Protein AF-D6TVE9-F1 (afdb_monomer_lite)

Structure (mmCIF, N/CA/C/O backbone):
data_AF-D6TVE9-F1
#
_entry.id   AF-D6TVE9-F1
#
loop_
_atom_site.group_PDB
_atom_site.id
_atom_site.type_symbol
_atom_site.label_atom_id
_atom_site.label_alt_id
_atom_site.label_comp_id
_atom_site.label_asym_id
_atom_site.label_entity_id
_atom_site.label_seq_id
_atom_site.pdbx_PDB_ins_code
_atom_site.Cartn_x
_atom_site.Cartn_y
_atom_site.Cartn_z
_atom_site.occupancy
_atom_site.B_iso_or_equiv
_atom_site.auth_seq_id
_atom_site.auth_comp_id
_atom_site.auth_asym_id
_atom_site.auth_atom_id
_atom_site.pdbx_PDB_model_num
ATOM 1 N N . MET A 1 1 ? 10.775 -7.060 -16.047 1.00 85.94 1 MET A N 1
ATOM 2 C CA . MET A 1 1 ? 9.434 -6.921 -15.434 1.00 85.94 1 MET A CA 1
ATOM 3 C C . MET A 1 1 ? 8.761 -5.699 -16.033 1.00 85.94 1 MET A C 1
ATOM 5 O O . MET A 1 1 ? 9.420 -4.671 -16.132 1.00 85.94 1 MET A O 1
ATOM 9 N N . ASN A 1 2 ? 7.497 -5.790 -16.444 1.00 95.25 2 ASN A N 1
ATOM 10 C CA . ASN A 1 2 ? 6.764 -4.606 -16.903 1.00 95.25 2 ASN A CA 1
ATOM 11 C C . ASN A 1 2 ? 6.431 -3.714 -15.708 1.00 95.25 2 ASN A C 1
ATOM 13 O O . ASN A 1 2 ? 6.221 -4.209 -14.601 1.00 95.25 2 ASN A O 1
ATOM 17 N N . CYS A 1 3 ? 6.412 -2.399 -15.909 1.00 96.56 3 CYS A N 1
ATOM 18 C CA . CYS A 1 3 ? 6.091 -1.479 -14.829 1.00 96.56 3 CYS A CA 1
ATOM 19 C C . CYS A 1 3 ? 4.654 -1.724 -14.333 1.00 96.56 3 CYS A C 1
ATOM 21 O O . CYS A 1 3 ? 3.732 -1.611 -15.134 1.00 96.56 3 CYS A O 1
ATOM 23 N N . PRO A 1 4 ? 4.425 -1.973 -13.035 1.00 95.62 4 PRO A N 1
ATOM 24 C CA . PRO A 1 4 ? 3.077 -2.212 -12.514 1.00 95.62 4 PRO A CA 1
ATOM 25 C C . PRO A 1 4 ? 2.167 -0.975 -12.601 1.00 95.62 4 PRO A C 1
ATOM 27 O O . PRO A 1 4 ? 0.953 -1.109 -12.610 1.00 95.62 4 PRO A O 1
ATOM 30 N N . HIS A 1 5 ? 2.741 0.229 -12.708 1.00 95.50 5 HIS A N 1
ATOM 31 C CA . HIS A 1 5 ? 1.980 1.478 -12.780 1.00 95.50 5 HIS A CA 1
ATOM 32 C C . HIS A 1 5 ? 1.537 1.852 -14.204 1.00 95.50 5 HIS A C 1
ATOM 34 O O . HIS A 1 5 ? 0.456 2.396 -14.390 1.00 95.50 5 HIS A O 1
ATOM 40 N N . CYS A 1 6 ? 2.385 1.652 -15.219 1.00 96.44 6 CYS A N 1
ATOM 41 C CA . CYS A 1 6 ? 2.093 2.085 -16.598 1.00 96.44 6 CYS A CA 1
ATOM 42 C C . CYS A 1 6 ? 2.266 0.985 -17.650 1.00 96.44 6 CYS A C 1
ATOM 44 O O . CYS A 1 6 ? 2.230 1.275 -18.842 1.00 96.44 6 CYS A O 1
ATOM 46 N N . LEU A 1 7 ? 2.525 -0.254 -17.226 1.00 96.38 7 LEU A N 1
ATOM 47 C CA . LEU A 1 7 ? 2.723 -1.445 -18.061 1.00 96.38 7 LEU A CA 1
ATOM 48 C C . LEU A 1 7 ? 3.909 -1.383 -19.039 1.00 96.38 7 LEU A C 1
ATOM 50 O O . LEU A 1 7 ? 4.170 -2.350 -19.750 1.00 96.38 7 LEU A O 1
ATOM 54 N N . SER A 1 8 ? 4.683 -0.294 -19.037 1.00 96.69 8 SER A N 1
ATOM 55 C CA . SER A 1 8 ? 5.853 -0.134 -19.901 1.00 96.69 8 SER A CA 1
ATOM 56 C C . SER A 1 8 ? 6.899 -1.234 -19.648 1.00 96.69 8 SER A C 1
ATOM 58 O O . SER A 1 8 ? 7.254 -1.470 -18.485 1.00 96.69 8 SER A O 1
ATOM 60 N N . PRO A 1 9 ? 7.455 -1.860 -20.703 1.00 96.31 9 PRO A N 1
ATOM 61 C CA . PRO A 1 9 ? 8.537 -2.837 -20.572 1.00 96.31 9 PRO A CA 1
ATOM 62 C C . PRO A 1 9 ? 9.889 -2.182 -20.243 1.00 96.31 9 PRO A C 1
ATOM 64 O O . PRO A 1 9 ? 10.825 -2.862 -19.830 1.00 96.31 9 PRO A O 1
ATOM 67 N N . SER A 1 10 ? 9.998 -0.858 -20.393 1.00 97.00 10 SER A N 1
ATOM 68 C CA . SER A 1 10 ? 11.233 -0.089 -20.223 1.00 97.00 10 SER A CA 1
ATOM 69 C C . SER A 1 10 ? 11.576 0.112 -18.744 1.00 97.00 10 SER A C 1
ATOM 71 O O . SER A 1 10 ? 11.399 1.199 -18.183 1.00 97.00 10 SER A O 1
ATOM 73 N N . THR A 1 11 ? 12.051 -0.944 -18.087 1.00 97.38 11 THR A N 1
ATOM 74 C CA . THR A 1 11 ? 12.419 -0.944 -16.666 1.00 97.38 11 THR A CA 1
ATOM 75 C C . THR A 1 11 ? 13.899 -1.272 -16.486 1.00 97.38 11 THR A C 1
ATOM 77 O O . THR A 1 11 ? 14.472 -2.078 -17.214 1.00 97.38 11 THR A O 1
ATOM 80 N N . LYS A 1 12 ? 14.546 -0.599 -15.529 1.00 97.56 12 LYS A N 1
ATOM 81 C CA . LYS A 1 12 ? 15.972 -0.759 -15.224 1.00 97.56 12 LYS A CA 1
ATOM 82 C C . LYS A 1 12 ? 16.155 -1.281 -13.805 1.00 97.56 12 LYS A C 1
ATOM 84 O O . LYS A 1 12 ? 15.732 -0.621 -12.851 1.00 97.56 12 LYS A O 1
ATOM 89 N N . GLU A 1 13 ? 16.825 -2.420 -13.671 1.00 97.19 13 GLU A N 1
ATOM 90 C CA . GLU A 1 13 ? 17.257 -2.947 -12.374 1.00 97.19 13 GLU A CA 1
ATOM 91 C C . GLU A 1 13 ? 18.255 -1.983 -11.707 1.00 97.19 13 GLU A C 1
ATOM 93 O O . GLU A 1 13 ? 19.122 -1.390 -12.359 1.00 97.19 13 GLU A O 1
ATOM 98 N N . GLN A 1 14 ? 18.090 -1.770 -10.406 1.00 96.38 14 GLN A N 1
ATOM 99 C CA . GLN A 1 14 ? 18.956 -0.927 -9.592 1.00 96.38 14 GLN A CA 1
ATOM 100 C C . GLN A 1 14 ? 20.097 -1.754 -8.999 1.00 96.38 14 GLN A C 1
ATOM 102 O O . GLN A 1 14 ? 19.943 -2.935 -8.713 1.00 96.38 14 GLN A O 1
ATOM 107 N N . ARG A 1 15 ? 21.248 -1.111 -8.764 1.00 96.25 15 ARG A N 1
ATOM 108 C CA . ARG A 1 15 ? 22.403 -1.767 -8.122 1.00 96.25 15 ARG A CA 1
ATOM 109 C C . ARG A 1 15 ? 22.105 -2.193 -6.683 1.00 96.25 15 ARG A C 1
ATOM 111 O O . ARG A 1 15 ? 22.649 -3.180 -6.206 1.00 96.25 15 ARG A O 1
ATOM 118 N N . GLN A 1 16 ? 21.279 -1.413 -5.989 1.00 93.81 16 GLN A N 1
ATOM 119 C CA . GLN A 1 16 ? 20.876 -1.694 -4.618 1.00 93.81 16 GLN A CA 1
ATOM 120 C C . GLN A 1 16 ? 19.756 -2.732 -4.596 1.00 93.81 16 GLN A C 1
ATOM 122 O O . GLN A 1 16 ? 18.839 -2.698 -5.419 1.00 93.81 16 GLN A O 1
ATOM 127 N N . LYS A 1 17 ? 19.821 -3.616 -3.604 1.00 95.69 17 LYS A N 1
ATOM 128 C CA . LYS A 1 17 ? 18.748 -4.545 -3.259 1.00 95.69 17 LYS A CA 1
ATOM 129 C C . LYS A 1 17 ? 17.988 -4.029 -2.044 1.00 95.69 17 LYS A C 1
ATOM 131 O O . LYS A 1 17 ? 18.476 -3.190 -1.290 1.00 95.69 17 LYS A O 1
ATOM 136 N N . THR A 1 18 ? 16.784 -4.547 -1.859 1.00 93.50 18 THR A N 1
ATOM 137 C CA . THR A 1 18 ? 16.026 -4.350 -0.621 1.00 93.50 18 THR A CA 1
ATOM 138 C C . THR A 1 18 ? 16.769 -4.979 0.563 1.00 93.50 18 THR A C 1
ATOM 140 O O . THR A 1 18 ? 17.596 -5.870 0.384 1.00 93.50 18 THR A O 1
ATOM 143 N N . ILE A 1 19 ? 16.426 -4.577 1.785 1.00 91.62 19 ILE A N 1
ATOM 144 C CA . ILE A 1 19 ? 16.948 -5.179 3.028 1.00 91.62 19 ILE A CA 1
ATOM 145 C C . ILE A 1 19 ? 16.663 -6.684 3.159 1.00 91.62 19 ILE A C 1
ATOM 147 O O . ILE A 1 19 ? 17.388 -7.381 3.856 1.00 91.62 19 ILE A O 1
ATOM 151 N N . LEU A 1 20 ? 15.639 -7.194 2.467 1.00 91.19 20 LEU A N 1
ATOM 152 C CA . LEU A 1 20 ? 15.319 -8.623 2.392 1.00 91.19 20 LEU A CA 1
ATOM 153 C C . LEU A 1 20 ? 16.003 -9.328 1.201 1.00 91.19 20 LEU A C 1
ATOM 155 O O . LEU A 1 20 ? 15.738 -10.496 0.944 1.00 91.19 20 LEU A O 1
ATOM 159 N N . GLY A 1 21 ? 16.849 -8.628 0.440 1.00 94.50 21 GLY A N 1
ATOM 160 C CA . GLY A 1 21 ? 17.615 -9.190 -0.676 1.00 94.50 21 GLY A CA 1
ATOM 161 C C . GLY A 1 21 ? 16.921 -9.177 -2.045 1.00 94.50 21 GLY A C 1
ATOM 162 O O . GLY A 1 21 ? 17.545 -9.568 -3.031 1.00 94.50 21 GLY A O 1
ATOM 163 N N . TYR A 1 22 ? 15.683 -8.686 -2.143 1.00 95.12 22 TYR A N 1
ATOM 164 C CA . TYR A 1 22 ? 14.955 -8.571 -3.417 1.00 95.12 22 TYR A CA 1
ATOM 165 C C . TYR A 1 22 ? 15.521 -7.495 -4.347 1.00 95.12 22 TYR A C 1
ATOM 167 O O . TYR A 1 22 ? 16.009 -6.453 -3.888 1.00 95.12 22 TYR A O 1
ATOM 175 N N . ARG A 1 23 ? 15.401 -7.728 -5.656 1.00 96.25 23 ARG A N 1
ATOM 176 C CA . ARG A 1 23 ? 15.769 -6.779 -6.716 1.00 96.25 23 ARG A CA 1
ATOM 177 C C . ARG A 1 23 ? 14.809 -5.595 -6.765 1.00 96.25 23 ARG A C 1
ATOM 179 O O . ARG A 1 23 ? 13.601 -5.740 -6.568 1.00 96.25 23 ARG A O 1
ATOM 186 N N . ILE A 1 24 ? 15.361 -4.425 -7.072 1.00 96.50 24 ILE A N 1
ATOM 187 C CA . ILE A 1 24 ? 14.620 -3.173 -7.235 1.00 96.50 24 ILE A CA 1
ATOM 188 C C . ILE A 1 24 ? 14.700 -2.749 -8.699 1.00 96.50 24 ILE A C 1
ATOM 190 O O . ILE A 1 24 ? 15.761 -2.803 -9.315 1.00 96.50 24 ILE A O 1
ATOM 194 N N . PHE A 1 25 ? 13.595 -2.265 -9.246 1.00 97.31 25 PHE A N 1
ATOM 195 C CA . PHE A 1 25 ? 13.474 -1.777 -10.611 1.00 97.31 25 PHE A CA 1
ATOM 196 C C . PHE A 1 25 ? 12.954 -0.344 -10.611 1.00 97.31 25 PHE A C 1
ATOM 198 O O . PHE A 1 25 ? 12.132 0.044 -9.782 1.00 97.31 25 PHE A O 1
ATOM 205 N N . ARG A 1 26 ? 13.411 0.448 -11.581 1.00 97.06 26 ARG A N 1
ATOM 206 C CA . ARG A 1 26 ? 12.880 1.782 -11.868 1.00 97.06 26 ARG A CA 1
ATOM 207 C C . ARG A 1 26 ? 12.361 1.820 -13.296 1.00 97.06 26 ARG A C 1
ATOM 209 O O . ARG A 1 26 ? 13.099 1.503 -14.229 1.00 97.06 26 ARG A O 1
ATOM 216 N N . CYS A 1 27 ? 11.110 2.222 -13.482 1.00 97.69 27 CYS A N 1
ATOM 217 C CA . CYS A 1 27 ? 10.560 2.453 -14.812 1.00 97.69 27 CYS A CA 1
ATOM 218 C C . CYS A 1 27 ? 11.200 3.694 -15.439 1.00 97.69 27 CYS A C 1
ATOM 220 O O . CYS A 1 27 ? 11.291 4.746 -14.809 1.00 97.69 27 CYS A O 1
ATOM 222 N N . LEU A 1 28 ? 11.629 3.599 -16.692 1.00 97.19 28 LEU A N 1
ATOM 223 C CA . LEU A 1 28 ? 12.217 4.729 -17.403 1.00 97.19 28 LEU A CA 1
ATOM 224 C C . LEU A 1 28 ? 11.150 5.693 -17.942 1.00 97.19 28 LEU A C 1
ATOM 226 O O . LEU A 1 28 ? 11.451 6.882 -18.053 1.00 97.19 28 LEU A O 1
ATOM 230 N N . ALA A 1 29 ? 9.924 5.211 -18.185 1.00 97.00 29 ALA A N 1
ATOM 231 C CA . ALA A 1 29 ? 8.795 6.007 -18.668 1.00 97.00 29 ALA A CA 1
ATOM 232 C C . ALA A 1 29 ? 8.140 6.842 -17.552 1.00 97.00 29 ALA A C 1
ATOM 234 O O . ALA A 1 29 ? 8.174 8.065 -17.609 1.00 97.00 29 ALA A O 1
ATOM 235 N N . CYS A 1 30 ? 7.610 6.208 -16.498 1.00 96.56 30 CYS A N 1
ATOM 236 C CA . CYS A 1 30 ? 6.899 6.909 -15.414 1.00 96.56 30 CYS A CA 1
ATOM 237 C C . CYS A 1 30 ? 7.748 7.163 -14.156 1.00 96.56 30 CYS A C 1
ATOM 239 O O . CYS A 1 30 ? 7.244 7.676 -13.164 1.00 96.56 30 C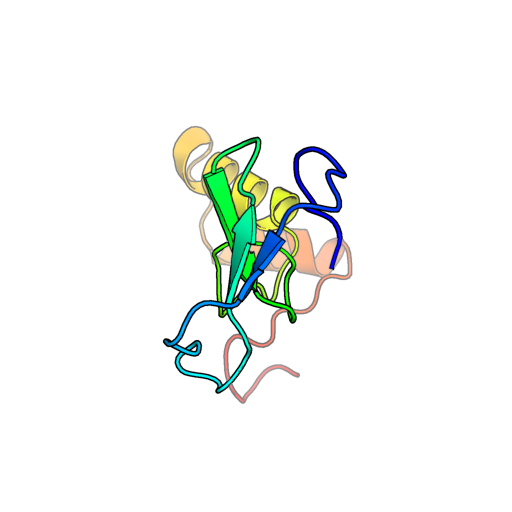YS A O 1
ATOM 241 N N . LYS A 1 31 ? 9.030 6.769 -14.158 1.00 96.31 31 LYS A N 1
ATOM 242 C CA . LYS A 1 31 ? 9.969 6.897 -13.021 1.00 96.31 31 LYS A CA 1
ATOM 243 C C . LYS A 1 31 ? 9.589 6.124 -11.750 1.00 96.31 31 LYS A C 1
ATOM 245 O O . LYS A 1 31 ? 10.345 6.206 -10.782 1.00 96.31 31 LYS A O 1
ATOM 250 N N . HIS A 1 32 ? 8.511 5.336 -11.776 1.00 95.50 32 HIS A N 1
ATOM 251 C CA . HIS A 1 32 ? 8.054 4.514 -10.656 1.00 95.50 32 HIS A CA 1
ATOM 252 C C . HIS A 1 32 ? 9.119 3.497 -10.226 1.00 95.50 32 HIS A C 1
ATOM 254 O O . HIS A 1 32 ? 9.722 2.826 -11.069 1.00 95.50 32 HIS A O 1
ATOM 260 N N . LEU A 1 33 ? 9.340 3.397 -8.916 1.00 95.94 33 LEU A N 1
ATOM 261 C CA . LEU A 1 33 ? 10.249 2.444 -8.287 1.00 95.94 33 LEU A CA 1
ATOM 262 C C . LEU A 1 33 ? 9.432 1.284 -7.718 1.00 95.94 33 LEU A C 1
ATOM 264 O O . LEU A 1 33 ? 8.421 1.517 -7.067 1.00 95.94 33 LEU A O 1
ATOM 268 N N . PHE A 1 34 ? 9.858 0.050 -7.943 1.00 95.75 34 PHE A N 1
ATOM 269 C CA . PHE A 1 34 ? 9.160 -1.129 -7.439 1.00 95.75 34 PHE A CA 1
ATOM 270 C C . PHE A 1 34 ? 10.139 -2.286 -7.257 1.00 95.75 34 PHE A C 1
ATOM 272 O O . PHE A 1 34 ? 11.180 -2.325 -7.910 1.00 95.75 34 PHE A O 1
ATOM 279 N N . ASN A 1 35 ? 9.833 -3.225 -6.369 1.00 95.00 35 ASN A N 1
ATOM 280 C CA . ASN A 1 35 ? 10.617 -4.451 -6.208 1.00 95.00 35 ASN A CA 1
ATOM 281 C C . ASN A 1 35 ? 9.897 -5.669 -6.814 1.00 95.00 35 ASN A C 1
ATOM 283 O O . ASN A 1 35 ? 8.696 -5.621 -7.084 1.00 95.00 35 ASN A O 1
ATOM 287 N N . GLU A 1 36 ? 10.635 -6.761 -7.027 1.00 93.69 36 GLU A N 1
ATOM 288 C CA . GLU A 1 36 ? 10.085 -8.010 -7.593 1.00 93.69 36 GLU A CA 1
ATOM 289 C C . GLU A 1 36 ? 9.079 -8.727 -6.684 1.00 93.69 36 GLU A C 1
ATOM 291 O O . GLU A 1 36 ? 8.284 -9.520 -7.177 1.00 93.69 36 GLU A O 1
ATOM 296 N N . ARG A 1 37 ? 9.095 -8.462 -5.371 1.00 92.88 37 ARG A N 1
ATOM 297 C CA . ARG A 1 37 ? 8.237 -9.162 -4.406 1.00 92.88 37 ARG A CA 1
ATOM 298 C C . ARG A 1 37 ? 6.822 -8.600 -4.382 1.00 92.88 37 ARG A C 1
ATOM 300 O O . ARG A 1 37 ? 5.858 -9.353 -4.426 1.00 92.88 37 ARG A O 1
ATOM 307 N N . THR A 1 38 ? 6.696 -7.286 -4.226 1.00 91.88 38 THR A N 1
ATOM 308 C CA . THR A 1 38 ? 5.407 -6.616 -3.998 1.00 91.88 38 THR A CA 1
ATOM 309 C C . THR A 1 38 ? 4.942 -5.820 -5.197 1.00 91.88 38 THR A C 1
ATOM 311 O O . THR A 1 38 ? 3.810 -5.355 -5.195 1.00 91.88 38 THR A O 1
ATOM 314 N N . SER A 1 39 ? 5.789 -5.619 -6.211 1.00 92.94 39 SER A N 1
ATOM 315 C CA . SER A 1 39 ? 5.501 -4.686 -7.306 1.00 92.94 39 SER A CA 1
ATOM 316 C C . SER A 1 39 ? 5.226 -3.252 -6.821 1.00 92.94 39 SER A C 1
ATOM 318 O O . SER A 1 39 ? 4.638 -2.450 -7.537 1.00 92.94 39 SER A O 1
ATOM 320 N N . THR A 1 40 ? 5.678 -2.903 -5.614 1.00 91.12 40 THR A N 1
ATOM 321 C CA . THR A 1 40 ? 5.572 -1.557 -5.033 1.00 91.12 40 THR A CA 1
ATOM 322 C C . THR A 1 40 ? 6.943 -1.104 -4.522 1.00 91.12 40 THR A C 1
ATOM 324 O O . THR A 1 40 ? 7.865 -1.924 -4.432 1.00 91.12 40 THR A O 1
ATOM 327 N N . PRO A 1 41 ? 7.114 0.175 -4.143 1.00 90.19 41 PRO A N 1
ATOM 328 C CA . PRO A 1 41 ? 8.314 0.617 -3.435 1.00 90.19 41 PRO A CA 1
ATOM 329 C C . PRO A 1 41 ? 8.515 -0.046 -2.058 1.00 90.19 41 PRO A C 1
ATOM 331 O O . PRO A 1 41 ? 9.604 0.046 -1.494 1.00 90.19 41 PRO A O 1
ATOM 334 N N . PHE A 1 42 ? 7.484 -0.677 -1.482 1.00 89.56 42 PHE A N 1
ATOM 335 C CA . PHE A 1 42 ? 7.493 -1.146 -0.097 1.00 89.56 42 PHE A CA 1
ATOM 336 C C . PHE A 1 42 ? 8.011 -2.584 0.039 1.00 89.56 42 PHE A C 1
ATOM 338 O O . PHE A 1 42 ? 7.593 -3.499 -0.677 1.00 89.56 42 PHE A O 1
ATOM 345 N N . ASN A 1 43 ? 8.898 -2.791 1.019 1.00 84.81 43 ASN A N 1
ATOM 346 C CA . ASN A 1 43 ? 9.552 -4.080 1.277 1.00 84.81 43 ASN A CA 1
ATOM 347 C C . ASN A 1 43 ? 8.802 -4.993 2.244 1.00 84.81 43 ASN A C 1
ATOM 349 O O . ASN A 1 43 ? 9.077 -6.188 2.238 1.00 84.81 43 ASN A O 1
ATOM 353 N N . TYR A 1 44 ? 7.849 -4.471 3.021 1.00 82.19 44 TYR A N 1
ATOM 354 C CA . TYR A 1 44 ? 7.081 -5.201 4.043 1.00 82.19 44 TYR A CA 1
ATOM 355 C C . TYR A 1 44 ? 5.568 -5.049 3.849 1.00 82.19 44 TYR A C 1
ATOM 357 O O . TYR A 1 44 ? 4.822 -4.805 4.789 1.00 82.19 44 TYR A O 1
ATOM 365 N N . LEU A 1 45 ? 5.100 -5.160 2.604 1.00 83.00 45 LEU A N 1
ATOM 366 C CA . LEU A 1 45 ? 3.669 -5.284 2.349 1.00 83.00 45 LEU A CA 1
ATOM 367 C C . LEU A 1 45 ? 3.238 -6.721 2.685 1.00 83.00 45 LEU A C 1
ATOM 369 O O . LEU A 1 45 ? 3.548 -7.643 1.926 1.00 83.00 45 LEU A O 1
ATOM 373 N N . GLU A 1 46 ? 2.649 -6.894 3.868 1.00 82.25 46 GLU A N 1
ATOM 374 C CA . GLU A 1 46 ? 2.023 -8.142 4.342 1.00 82.25 46 GLU A CA 1
ATOM 375 C C . GLU A 1 46 ? 0.512 -8.130 4.104 1.00 82.25 46 GLU A C 1
ATOM 377 O O . GLU A 1 46 ? -0.066 -9.136 3.706 1.00 82.25 46 GLU A O 1
ATOM 382 N N . TYR A 1 47 ? -0.112 -6.967 4.298 1.00 83.12 47 TYR A N 1
ATOM 383 C CA . TYR A 1 47 ? -1.549 -6.776 4.152 1.00 83.12 47 TYR A CA 1
ATOM 384 C C . TYR A 1 47 ? -1.873 -5.949 2.898 1.00 83.12 47 TYR A C 1
ATOM 386 O O . TYR A 1 47 ? -1.103 -5.046 2.546 1.00 83.12 47 TYR A O 1
ATOM 394 N N . PRO A 1 48 ? -3.016 -6.217 2.239 1.00 84.94 48 PRO A N 1
ATOM 395 C CA . PRO A 1 48 ? -3.552 -5.377 1.175 1.00 84.94 48 PRO A CA 1
ATOM 396 C C . PRO A 1 48 ? -3.643 -3.894 1.572 1.00 84.94 48 PRO A C 1
ATOM 398 O O . PRO A 1 48 ? -3.995 -3.546 2.702 1.00 84.94 48 PRO A O 1
ATOM 401 N N . THR A 1 49 ? -3.298 -3.000 0.642 1.00 86.00 49 THR A N 1
ATOM 402 C CA . THR A 1 49 ? -3.222 -1.553 0.905 1.00 86.00 49 THR A CA 1
ATOM 403 C C . THR A 1 49 ? -4.572 -0.952 1.290 1.00 86.00 49 THR A C 1
ATOM 405 O O . THR A 1 49 ? -4.629 -0.084 2.156 1.00 86.00 49 THR A O 1
ATOM 408 N N . ASP A 1 50 ? -5.657 -1.424 0.688 1.00 89.31 50 ASP A N 1
ATOM 409 C CA . ASP A 1 50 ? -7.032 -1.030 1.001 1.00 89.31 50 ASP A CA 1
ATOM 410 C C . ASP A 1 50 ? -7.401 -1.319 2.464 1.00 89.31 50 ASP A C 1
ATOM 412 O O . ASP A 1 50 ? -7.984 -0.459 3.126 1.00 89.31 50 ASP A O 1
ATOM 416 N N . ILE A 1 51 ? -6.976 -2.461 3.010 1.00 89.38 51 ILE A N 1
ATOM 417 C CA . ILE A 1 51 ? -7.190 -2.804 4.425 1.00 89.38 51 ILE A CA 1
ATOM 418 C C . ILE A 1 51 ? -6.425 -1.852 5.340 1.00 89.38 51 ILE A C 1
ATOM 420 O O . ILE A 1 51 ? -6.987 -1.337 6.307 1.00 89.38 51 ILE A O 1
ATOM 424 N N . VAL A 1 52 ? -5.158 -1.572 5.022 1.00 88.62 52 VAL A N 1
ATOM 425 C CA . VAL A 1 52 ? -4.340 -0.629 5.801 1.00 88.62 52 VAL A CA 1
ATOM 426 C C . VAL A 1 52 ? -4.965 0.769 5.783 1.00 88.62 52 VAL A C 1
ATOM 428 O O . VAL A 1 52 ? -5.073 1.410 6.830 1.00 88.62 52 VAL A O 1
ATOM 431 N N . LEU A 1 53 ? -5.422 1.238 4.620 1.00 92.44 53 LEU A N 1
ATOM 432 C CA . LEU A 1 53 ? -6.074 2.542 4.488 1.00 92.44 53 LEU A CA 1
ATOM 433 C C . LEU A 1 53 ? -7.403 2.604 5.250 1.00 92.44 53 LEU A C 1
ATOM 435 O O . LEU A 1 53 ? -7.689 3.628 5.873 1.00 92.44 53 LEU A O 1
ATOM 439 N N . LEU A 1 54 ? -8.182 1.520 5.265 1.00 92.75 54 LEU A N 1
ATOM 440 C CA . LEU A 1 54 ? -9.426 1.438 6.032 1.00 92.75 54 LEU A CA 1
ATOM 441 C C . LEU A 1 54 ? -9.170 1.527 7.545 1.00 92.75 54 LEU A C 1
ATOM 443 O O . LEU A 1 54 ? -9.832 2.305 8.232 1.00 92.75 54 LEU A O 1
ATOM 447 N N . VAL A 1 55 ? -8.161 0.806 8.049 1.00 92.38 55 VAL A N 1
ATOM 448 C CA . VAL A 1 55 ? -7.709 0.887 9.453 1.00 92.38 55 VAL A CA 1
ATOM 449 C C . VAL A 1 55 ? -7.308 2.321 9.814 1.00 92.38 55 VAL A C 1
ATOM 451 O O . VAL A 1 55 ? -7.721 2.847 10.850 1.00 92.38 55 VAL A O 1
ATOM 454 N N . VAL A 1 56 ? -6.520 2.983 8.956 1.00 94.25 56 VAL A N 1
ATOM 455 C CA . VAL A 1 56 ? -6.091 4.376 9.169 1.00 94.25 56 VAL A CA 1
ATOM 456 C C . VAL A 1 56 ? -7.292 5.323 9.186 1.00 94.25 56 VAL A C 1
ATOM 458 O O . VAL A 1 56 ? -7.406 6.141 10.101 1.00 94.25 56 VAL A O 1
ATOM 461 N N . LEU A 1 57 ? -8.214 5.192 8.227 1.00 96.25 57 LEU A N 1
ATOM 462 C CA . LEU A 1 57 ? -9.434 5.997 8.172 1.00 96.25 57 LEU A CA 1
ATOM 463 C C . LEU A 1 57 ? -10.250 5.847 9.459 1.00 96.25 57 LEU A C 1
ATOM 465 O O . LEU A 1 57 ? -10.659 6.849 10.045 1.00 96.25 57 LEU A O 1
ATOM 469 N N . TRP A 1 58 ? -10.465 4.619 9.926 1.00 95.75 58 TRP A N 1
ATOM 470 C CA . TRP A 1 58 ? -11.266 4.361 11.120 1.00 95.75 58 TRP A CA 1
ATOM 471 C C . TRP A 1 58 ? -10.631 4.870 12.409 1.00 95.75 58 TRP A C 1
ATOM 473 O O . TRP A 1 58 ? -11.322 5.481 13.230 1.00 95.75 58 TRP A O 1
ATOM 483 N N . ARG A 1 59 ? -9.310 4.743 12.544 1.00 95.06 59 ARG A N 1
ATOM 484 C CA . ARG A 1 59 ? -8.565 5.326 13.670 1.00 95.06 59 ARG A CA 1
ATOM 485 C C . ARG A 1 59 ? -8.617 6.843 13.689 1.00 95.06 59 ARG A C 1
ATOM 487 O O . ARG A 1 59 ? -8.793 7.426 14.753 1.00 95.06 59 ARG A O 1
ATOM 494 N N . LEU A 1 60 ? -8.453 7.489 12.537 1.00 95.81 60 LEU A N 1
ATOM 495 C CA . LEU A 1 60 ? -8.348 8.948 12.481 1.00 95.81 60 LEU A CA 1
ATOM 496 C C . LEU A 1 60 ? -9.715 9.636 12.478 1.00 95.81 60 LEU A C 1
ATOM 498 O O . LEU A 1 60 ? -9.894 10.647 13.155 1.00 95.81 60 LEU A O 1
ATOM 502 N N . ARG A 1 61 ? -10.688 9.102 11.731 1.00 96.94 61 ARG A N 1
ATOM 503 C CA . ARG A 1 61 ? -12.004 9.731 11.561 1.00 96.94 61 ARG A CA 1
ATOM 504 C C . ARG A 1 61 ? -12.984 9.358 12.665 1.00 96.94 61 ARG A C 1
ATOM 506 O O . ARG A 1 61 ? -13.680 10.237 13.163 1.00 96.94 61 ARG A O 1
ATOM 513 N N . TYR A 1 62 ? -13.038 8.078 13.023 1.00 94.75 62 TYR A N 1
ATOM 514 C CA . TYR A 1 62 ? -14.029 7.535 13.959 1.00 94.75 62 TYR A CA 1
ATOM 515 C C . TYR A 1 62 ? -13.438 7.207 15.331 1.00 94.75 62 TYR A C 1
ATOM 517 O O . TYR A 1 62 ? -14.182 6.872 16.245 1.00 94.75 62 TYR A O 1
ATOM 525 N N . LYS A 1 63 ? -12.114 7.358 15.492 1.00 94.12 63 LYS A N 1
ATOM 526 C CA . LYS A 1 63 ? -11.389 7.146 16.754 1.00 94.12 63 LYS A CA 1
ATOM 527 C C . LYS A 1 63 ? -11.576 5.743 17.337 1.00 94.12 63 LYS A C 1
ATOM 529 O O . LYS A 1 63 ? -11.503 5.577 18.551 1.00 94.12 63 LYS A O 1
ATOM 534 N N . LEU A 1 64 ? -11.781 4.739 16.481 1.00 94.06 64 LEU A N 1
ATOM 535 C CA . LEU A 1 64 ? -11.850 3.350 16.928 1.00 94.06 64 LEU A CA 1
ATOM 536 C C . LEU A 1 64 ? -10.513 2.919 17.528 1.00 94.06 64 LEU A C 1
ATOM 538 O O . LEU A 1 64 ? -9.435 3.249 17.006 1.00 94.06 64 LEU A O 1
ATOM 542 N N . SER A 1 65 ? -10.583 2.171 18.628 1.00 92.12 65 SER A N 1
ATOM 543 C CA . SER A 1 65 ? -9.388 1.594 19.222 1.00 92.12 65 SER A CA 1
ATOM 544 C C . SER A 1 65 ? -8.847 0.471 18.331 1.00 92.12 65 SER A C 1
ATOM 546 O O . SER A 1 65 ? -9.541 -0.083 17.477 1.00 92.12 65 SER A O 1
ATOM 548 N N . LEU A 1 66 ? -7.575 0.116 18.523 1.00 88.62 66 LEU A N 1
ATOM 549 C CA . LEU A 1 66 ? -6.999 -1.047 17.838 1.00 88.62 66 LEU A CA 1
ATOM 550 C C . LEU A 1 66 ? -7.736 -2.342 18.202 1.00 88.62 66 LEU A C 1
ATOM 552 O O . LEU A 1 66 ? -7.829 -3.228 17.360 1.00 88.62 66 LEU A O 1
ATOM 556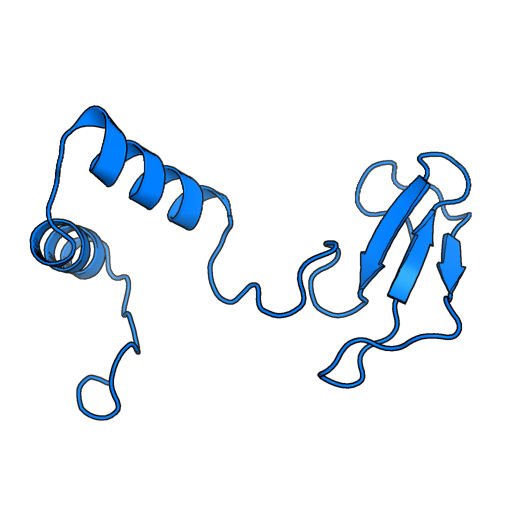 N N . ARG A 1 67 ? -8.278 -2.426 19.424 1.00 90.25 67 ARG A N 1
ATOM 557 C CA . ARG A 1 67 ? -9.062 -3.569 19.888 1.00 90.25 67 ARG A CA 1
ATOM 558 C C . ARG A 1 67 ? -10.373 -3.693 19.117 1.00 90.25 67 ARG A C 1
ATOM 560 O O . ARG A 1 67 ? -10.625 -4.758 18.572 1.00 90.25 67 ARG A O 1
ATOM 567 N N . ASP A 1 68 ? -11.140 -2.608 19.015 1.00 91.94 68 ASP A N 1
ATOM 568 C CA . ASP A 1 68 ? -12.431 -2.621 18.308 1.00 91.94 68 ASP A CA 1
ATOM 569 C C . ASP A 1 68 ? -12.233 -3.034 16.849 1.00 91.94 68 ASP A C 1
ATOM 571 O O . ASP A 1 68 ? -12.953 -3.873 16.318 1.00 91.94 68 ASP A O 1
ATOM 575 N N . MET A 1 69 ? -11.194 -2.497 16.202 1.00 90.75 69 MET A N 1
ATOM 576 C CA . MET A 1 69 ? -10.863 -2.899 14.839 1.00 90.75 69 MET A CA 1
ATOM 577 C C . MET A 1 69 ? -10.464 -4.374 14.761 1.00 90.75 69 MET A C 1
ATOM 579 O O . MET A 1 69 ? -10.927 -5.063 13.858 1.00 90.75 69 MET A O 1
ATOM 583 N N . ALA A 1 70 ? -9.636 -4.875 15.683 1.00 88.69 70 ALA A N 1
ATOM 584 C CA . ALA A 1 70 ? -9.249 -6.284 15.696 1.00 88.69 70 ALA A CA 1
ATOM 585 C C . ALA A 1 70 ? -10.471 -7.208 15.822 1.00 88.69 70 ALA A C 1
ATOM 587 O O . ALA A 1 70 ? -10.566 -8.174 15.069 1.00 88.69 70 ALA A O 1
ATOM 588 N N . GLU A 1 71 ? -11.423 -6.878 16.700 1.00 90.69 71 GLU A N 1
ATOM 589 C CA . GLU A 1 71 ? -12.687 -7.610 16.851 1.00 90.69 71 GLU A CA 1
ATOM 590 C C . GLU A 1 71 ? -13.517 -7.557 15.550 1.00 90.69 71 GLU A C 1
ATOM 592 O O . GLU A 1 71 ? -13.864 -8.604 15.003 1.00 90.69 71 GLU A O 1
ATOM 597 N N . MET A 1 72 ? -13.724 -6.369 14.965 1.00 91.00 72 MET A N 1
ATOM 598 C CA . MET A 1 72 ? -14.479 -6.199 13.707 1.00 91.00 72 MET A CA 1
ATOM 599 C C . MET A 1 72 ? -13.888 -6.975 12.526 1.00 91.00 72 MET A C 1
ATOM 601 O O . MET A 1 72 ? -14.605 -7.469 11.652 1.00 91.00 72 MET A O 1
ATOM 605 N N . PHE A 1 73 ? -12.564 -7.029 12.431 1.00 89.25 73 PHE A N 1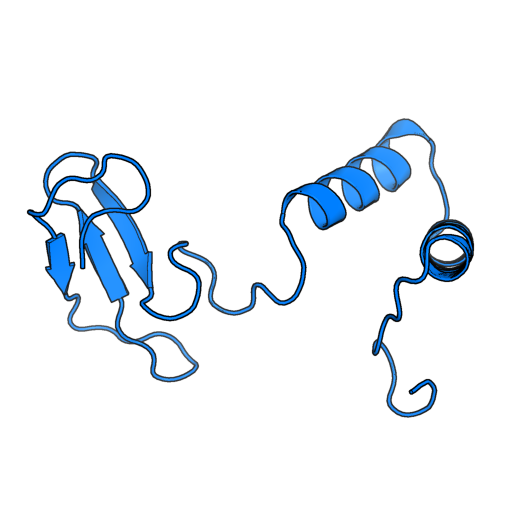
ATOM 606 C CA . PHE A 1 73 ? -11.902 -7.747 11.354 1.00 89.25 73 PHE A CA 1
ATOM 607 C C . PHE A 1 73 ? -11.868 -9.261 11.611 1.00 89.25 73 PHE A C 1
ATOM 609 O O . PHE A 1 73 ? -11.980 -10.026 10.650 1.00 89.25 73 PHE A O 1
ATOM 616 N N . LEU A 1 74 ? -11.811 -9.694 12.874 1.00 89.38 74 LEU A N 1
ATOM 617 C CA . LEU A 1 74 ? -11.950 -11.099 13.258 1.00 89.38 74 LEU A CA 1
ATOM 618 C C . LEU A 1 74 ? -13.341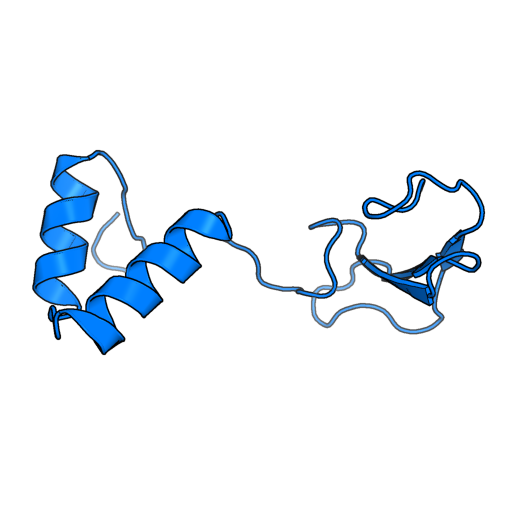 -11.644 12.903 1.00 89.38 74 LEU A C 1
ATOM 620 O O . LEU A 1 74 ? -13.434 -12.718 12.310 1.00 89.38 74 LEU A O 1
ATOM 624 N N . GLU A 1 75 ? -14.405 -10.871 13.143 1.00 90.69 75 GLU A N 1
ATOM 625 C CA . GLU A 1 75 ? -15.771 -11.205 12.699 1.00 90.69 75 GLU A CA 1
ATOM 626 C C . GLU A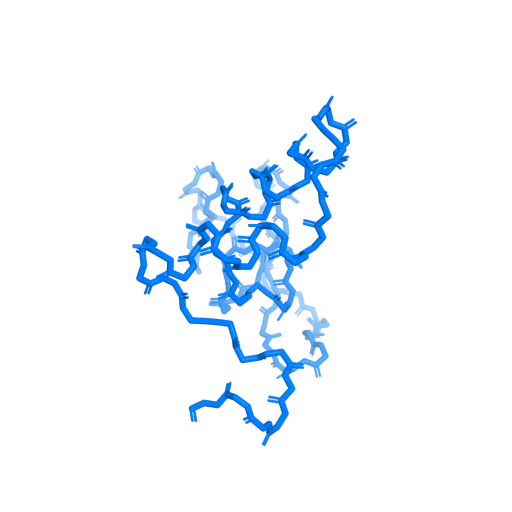 1 75 ? -15.880 -11.371 11.175 1.00 90.69 75 GLU A C 1
ATOM 628 O O . GLU A 1 75 ? -16.676 -12.163 10.675 1.00 90.69 75 GLU A O 1
ATOM 633 N N . ARG A 1 76 ? -15.045 -10.651 10.417 1.00 88.06 76 ARG A N 1
ATOM 634 C CA . ARG A 1 76 ? -14.969 -10.730 8.949 1.00 88.06 76 ARG A CA 1
ATOM 635 C C . ARG A 1 76 ? -14.026 -11.828 8.443 1.00 88.06 76 ARG A C 1
ATOM 637 O O . ARG A 1 76 ? -13.790 -11.905 7.238 1.00 88.06 76 ARG A O 1
ATOM 644 N N . GLY A 1 77 ? -13.475 -12.656 9.332 1.00 86.50 77 GLY A N 1
ATOM 645 C CA . GLY A 1 77 ? -12.593 -13.775 8.989 1.00 86.50 77 GLY A CA 1
ATOM 646 C C . GLY A 1 77 ? -11.117 -13.408 8.798 1.00 86.50 77 GLY A C 1
ATOM 647 O O . GLY A 1 77 ? -10.336 -14.251 8.351 1.00 86.50 77 GLY A O 1
ATOM 648 N N . TRP A 1 78 ? -10.704 -12.185 9.139 1.00 82.75 78 TRP A N 1
ATOM 649 C CA . TRP A 1 78 ? -9.294 -11.794 9.112 1.00 82.75 78 TRP A CA 1
ATOM 650 C C . TRP A 1 78 ? -8.601 -12.242 10.395 1.00 82.75 78 TRP A C 1
ATOM 652 O O . TRP A 1 78 ? -9.044 -11.937 11.500 1.00 82.75 78 TRP A O 1
ATOM 662 N N . ARG A 1 79 ? -7.474 -12.943 10.252 1.00 73.50 79 ARG A N 1
ATOM 663 C CA . ARG A 1 79 ? -6.603 -13.307 11.375 1.00 73.50 79 ARG A CA 1
ATOM 664 C C . ARG A 1 79 ? -5.349 -12.444 11.345 1.00 73.50 79 ARG A C 1
ATOM 666 O O . ARG A 1 79 ? -4.650 -12.410 10.336 1.00 73.50 79 ARG A O 1
ATOM 673 N N . TYR A 1 80 ? -5.072 -11.764 12.452 1.00 65.56 80 TYR A N 1
ATOM 674 C CA . TYR A 1 80 ? -3.858 -10.971 12.637 1.00 65.56 80 TYR A CA 1
ATOM 675 C C . TYR A 1 80 ? -2.873 -11.739 13.508 1.00 65.56 80 TYR A C 1
ATOM 677 O O . TYR A 1 80 ? -3.111 -11.916 14.699 1.00 65.56 80 TYR A O 1
ATOM 685 N N . CYS A 1 81 ? -1.732 -12.131 12.952 1.00 57.12 81 CYS A N 1
ATOM 686 C CA . CYS A 1 81 ? -0.616 -12.635 13.750 1.00 57.12 81 CYS A CA 1
ATOM 687 C C . CYS A 1 81 ? 0.221 -11.449 14.237 1.00 57.12 81 CYS A C 1
ATOM 689 O O . CYS A 1 81 ? 1.252 -11.137 13.648 1.00 57.12 81 CYS A O 1
ATOM 691 N 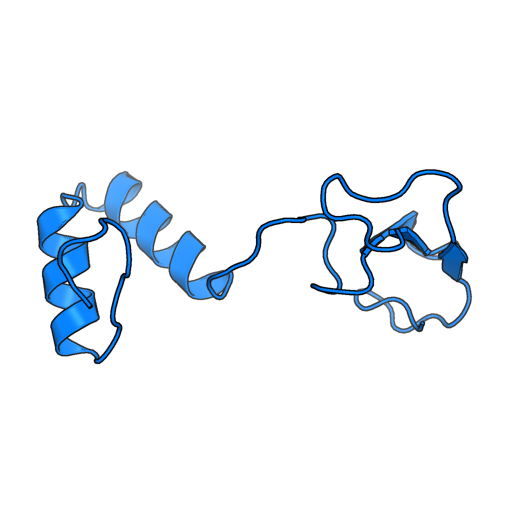N . GLN A 1 82 ? -0.229 -10.742 15.278 1.00 49.59 82 GLN A N 1
ATOM 692 C CA . GLN A 1 82 ? 0.532 -9.597 15.804 1.00 49.59 82 GLN A CA 1
ATOM 693 C C . GLN A 1 82 ? 1.409 -9.946 17.020 1.00 49.59 82 GLN A C 1
ATOM 695 O O . GLN A 1 82 ? 2.351 -9.220 17.327 1.00 49.59 82 GLN A O 1
ATOM 700 N N . LEU A 1 83 ? 1.163 -11.078 17.686 1.00 40.03 83 LEU A N 1
ATOM 701 C CA . LEU A 1 83 ? 1.947 -11.568 18.823 1.00 40.03 83 LEU A CA 1
ATOM 702 C C . LEU A 1 83 ? 2.017 -13.097 18.760 1.00 40.03 83 LEU A C 1
ATOM 704 O O . LEU A 1 83 ? 1.033 -13.740 18.409 1.00 40.03 83 LEU A O 1
ATOM 708 N N . LYS A 1 84 ? 3.160 -13.676 19.152 1.00 40.19 84 LYS A N 1
ATOM 709 C CA . LYS A 1 84 ? 3.478 -15.125 19.207 1.00 40.19 84 LYS A CA 1
ATOM 710 C C . LYS A 1 84 ? 2.487 -16.025 19.986 1.00 40.19 84 LYS A C 1
ATOM 712 O O . LYS A 1 84 ? 2.786 -17.192 20.197 1.00 40.19 84 LYS A O 1
ATOM 717 N N . TYR A 1 85 ? 1.341 -15.509 20.416 1.00 36.59 85 TYR A N 1
ATOM 718 C CA . TYR A 1 85 ? 0.369 -16.200 21.263 1.00 36.59 85 TYR A CA 1
ATOM 719 C C . TYR A 1 85 ? -1.044 -16.268 20.679 1.00 36.59 85 TYR A C 1
ATOM 721 O O . TYR A 1 85 ? -1.915 -16.853 21.308 1.00 36.59 85 TYR A O 1
ATOM 729 N N . PHE A 1 86 ? -1.277 -15.705 19.492 1.00 42.38 86 PHE A N 1
ATOM 730 C CA . PHE A 1 86 ? -2.531 -15.890 18.766 1.00 42.38 86 PHE A CA 1
ATOM 731 C C . PHE A 1 86 ? -2.231 -16.177 17.294 1.00 42.38 86 PHE A C 1
ATOM 733 O O . PHE A 1 86 ? -2.197 -15.279 16.453 1.00 42.38 86 PHE A O 1
ATOM 740 N N . CYS A 1 87 ? -1.964 -17.456 17.038 1.00 50.22 87 CYS A N 1
ATOM 741 C CA . CYS A 1 87 ? -2.271 -18.151 15.797 1.00 50.22 87 CYS A CA 1
ATOM 742 C C . CYS A 1 87 ? -3.224 -19.285 16.186 1.00 50.22 87 CYS A C 1
ATOM 744 O O . CYS A 1 87 ? -2.878 -19.985 17.167 1.00 50.22 87 CYS A O 1
#

Secondary structure (DSSP, 8-state):
---TTT--S-EEEEEEEPTTS-EEEEETTT--EEETTTSSS-S---S-HHHHHHHHHIIIII---HHHHHHHHHHTT-----STT--

Sequence (87 aa):
MNCPHCLSPSTKEQRQKTILGYRIFRCLACKHLFNERTSTPFNYLEYPTDIVLLVVLWRLRYKLSLRDMAEMFLERGWRYCQLKYFC

Radius of gyration: 17.22 Å; chains: 1; bounding box: 38×28×42 Å

Organism: NCBI:txid485913

Foldseek 3Di:
DQQPVPRHPQKDWDPDADPVRWIWIAHPVPRAIATPPPSHPDDDCPDDPVLVVVVVCCCVPVVDDPVNVQVVVVVVVDDDPPDPPGD

pLDDT: mean 88.3, std 13.96, range [36.59, 97.69]